Protein AF-A0A7C4SU74-F1 (afdb_monomer)

Foldseek 3Di:
DDDAAEDEEEDDPLVVVLDDPDDPDDDDDPLNCLVVLHAYEYQPQCQQCVCQVPVVSVVVSVVSNVVSVYYYHHDDCPPPNQQPPVQVVVCPPPPDDPDDDDDDDDDCVPPDVVVCVLQPHPDDPVRSVVCVVVCSNVHDVCPCVVVVPDPPPDD

Solvent-accessible surface area (backbone atoms only — not comparable to full-atom values): 9746 Å² total; per-residue (Å²): 132,84,86,85,50,74,47,80,49,79,68,73,82,69,70,70,63,74,80,59,92,86,69,100,67,97,71,91,44,72,67,56,42,31,74,72,54,25,28,41,40,28,46,32,65,69,48,48,62,29,57,76,86,39,42,70,60,38,50,53,50,51,53,53,24,57,77,47,74,36,51,77,44,34,43,45,67,72,53,46,32,68,79,40,48,52,51,54,57,65,47,71,82,47,94,72,84,91,78,86,88,86,87,85,87,76,80,54,86,86,44,59,66,72,56,30,48,33,63,42,57,97,53,55,72,66,55,39,55,52,29,44,76,70,56,67,29,59,64,71,89,58,60,61,74,64,72,66,54,70,79,78,80,79,126

pLDDT: mean 75.04, std 20.28, range [29.2, 97.62]

Radius of gyration: 18.74 Å; Cα contacts (8 Å, |Δi|>4): 151; chains: 1; bounding box: 52×50×45 Å

Mean predicted aligned error: 10.57 Å

Sequence (155 aa):
MRELRVFQIGLGAVGLEIVKPASKKSGLKIVDCVKEGANVISTCEELSYPFYKHPELAKNLDHLAKNNRVRILGTGINPVFLMDTIVTLLTTVCQEVKSILVERVIDASQRRQAFQRKIGVAHTEEEFKSKIVGKEISGHLVLKTMSDLQPLSYK

Nearest PDB structures (foldseek):
  7xdu-assembly1_A  TM=9.166E-01  e=4.757E-06  Thermoanaerobacter thermohydrosulfuricus
  6g1h-assembly1_A-2  TM=8.763E-01  e=5.411E-06  Petrotoga mobilis SJ95
  6g1m-assembly2_D  TM=8.719E-01  e=6.155E-06  Petrotoga mobilis SJ95
  6g1m-assembly2_C  TM=8.000E-01  e=6.564E-06  Petrotoga mobilis SJ95
  6g1m-assembly1_B  TM=7.981E-01  e=1.030E-05  Petrotoga mobilis SJ95

Secondary structure (DSSP, 8-state):
-----EEEE-SSSGGGGSS-S--------HHHHHHTT-EEEE--GGGSSHHHH-HHHHHHHHHHHHHTT--EEE--IIIIIIIIIHHHHHHTT-S------------STTS-HHHHHHTTTT--HHHHHHHHHTTS----TTHHHHHT-------

Structure (mmCIF, N/CA/C/O backbone):
data_AF-A0A7C4SU74-F1
#
_entry.id   AF-A0A7C4SU74-F1
#
loop_
_atom_site.group_PDB
_atom_site.id
_atom_site.type_symbol
_atom_site.label_atom_id
_atom_site.label_alt_id
_atom_site.label_comp_id
_atom_site.label_asym_id
_atom_site.label_entity_id
_atom_site.label_seq_id
_atom_site.pdbx_PDB_ins_code
_atom_site.Cartn_x
_atom_site.Cartn_y
_atom_site.Cartn_z
_atom_site.occupancy
_atom_site.B_iso_or_equiv
_atom_site.auth_seq_id
_atom_site.auth_comp_id
_atom_site.auth_asym_id
_atom_site.auth_atom_id
_atom_site.pdbx_PDB_model_num
ATOM 1 N N . MET A 1 1 ? -29.481 9.208 13.603 1.00 42.34 1 MET A N 1
ATOM 2 C CA . MET A 1 1 ? -28.459 8.754 12.631 1.00 42.34 1 MET A CA 1
ATOM 3 C C . MET A 1 1 ? -27.150 9.449 12.985 1.00 42.34 1 MET A C 1
ATOM 5 O O . MET A 1 1 ? -27.195 10.653 13.189 1.00 42.34 1 MET A O 1
ATOM 9 N N . ARG A 1 2 ? -26.025 8.736 13.154 1.00 48.12 2 ARG A N 1
ATOM 10 C CA . ARG A 1 2 ? -24.716 9.396 13.336 1.00 48.12 2 ARG A CA 1
ATOM 11 C C . ARG A 1 2 ? -24.253 9.906 11.969 1.00 48.12 2 ARG A C 1
ATOM 13 O O . ARG A 1 2 ? -24.290 9.142 11.011 1.00 48.12 2 ARG A O 1
ATOM 20 N N . GLU A 1 3 ? -23.870 11.174 11.881 1.00 55.00 3 GLU A N 1
ATOM 21 C CA . GLU A 1 3 ? -23.312 11.775 10.666 1.00 55.00 3 GLU A CA 1
ATOM 22 C C . GLU A 1 3 ? -21.983 11.076 10.324 1.00 55.00 3 GLU A C 1
ATOM 24 O O . GLU A 1 3 ? -21.042 11.099 11.117 1.00 55.00 3 GLU A O 1
ATOM 29 N N . LEU A 1 4 ? -21.914 10.393 9.176 1.00 50.84 4 LEU A N 1
ATOM 30 C CA . LEU A 1 4 ? -20.697 9.717 8.728 1.00 50.84 4 LEU A CA 1
ATOM 31 C C . LEU A 1 4 ? -19.832 10.712 7.950 1.00 50.84 4 LEU A C 1
ATOM 33 O O . LEU A 1 4 ? -20.104 11.004 6.788 1.00 50.84 4 LEU A O 1
ATOM 37 N N . ARG A 1 5 ? -18.771 11.212 8.583 1.00 64.81 5 ARG A N 1
ATOM 38 C CA . ARG A 1 5 ? -17.784 12.082 7.931 1.00 64.81 5 ARG A CA 1
ATOM 39 C C . ARG A 1 5 ? -16.685 11.220 7.307 1.00 64.81 5 ARG A C 1
ATOM 41 O O . ARG A 1 5 ? -16.004 10.484 8.027 1.00 64.81 5 ARG A O 1
ATOM 48 N N . VAL A 1 6 ? -16.545 11.286 5.982 1.00 56.19 6 VAL A N 1
ATOM 49 C CA . VAL A 1 6 ? -15.542 10.543 5.200 1.00 56.19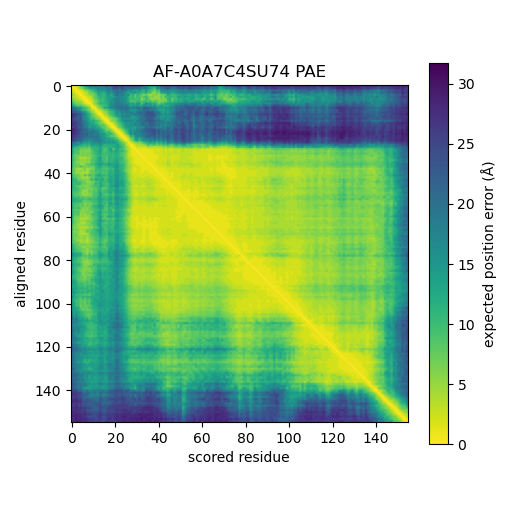 6 VAL A CA 1
ATOM 50 C C . VAL A 1 6 ? -14.694 11.532 4.413 1.00 56.19 6 VAL A C 1
ATOM 52 O O . VAL A 1 6 ? -15.227 12.315 3.631 1.00 56.19 6 VAL A O 1
ATOM 55 N N . PHE A 1 7 ? -13.377 11.465 4.594 1.00 64.62 7 PHE A N 1
ATOM 56 C CA . PHE A 1 7 ? -12.419 12.233 3.800 1.00 64.62 7 PHE A CA 1
ATOM 57 C C . PHE A 1 7 ? -11.655 11.303 2.861 1.00 64.62 7 PHE A C 1
ATOM 59 O O . PHE A 1 7 ? -11.066 10.314 3.303 1.00 64.62 7 PHE A O 1
ATOM 66 N N . GLN A 1 8 ? -11.659 11.644 1.570 1.00 51.19 8 GLN A N 1
ATOM 67 C CA . GLN A 1 8 ? -10.874 10.970 0.542 1.00 51.19 8 GLN A CA 1
ATOM 68 C C . GLN A 1 8 ? -9.654 11.820 0.186 1.00 51.19 8 GLN A C 1
ATOM 70 O O . GLN A 1 8 ? -9.796 12.960 -0.251 1.00 51.19 8 GLN A O 1
ATOM 75 N N . ILE A 1 9 ? -8.455 11.257 0.339 1.00 58.84 9 ILE A N 1
ATOM 76 C CA . ILE A 1 9 ? -7.198 11.935 -0.009 1.00 58.84 9 ILE A CA 1
ATOM 77 C C . ILE A 1 9 ? -6.475 11.126 -1.094 1.00 58.84 9 ILE A C 1
ATOM 79 O O . ILE A 1 9 ? -6.222 9.931 -0.927 1.00 58.84 9 ILE A O 1
ATOM 83 N N . GLY A 1 10 ? -6.162 11.774 -2.223 1.00 44.75 10 GLY A N 1
ATOM 84 C CA . GLY A 1 10 ? -5.554 11.149 -3.399 1.00 44.75 10 GLY A CA 1
ATOM 85 C C . GLY A 1 10 ? -4.154 11.674 -3.752 1.00 44.75 10 GLY A C 1
ATOM 86 O O . GLY A 1 10 ? -3.971 12.870 -3.933 1.00 44.75 10 GLY A O 1
ATOM 87 N N . LEU A 1 11 ? -3.226 10.721 -3.926 1.00 44.59 11 LEU A N 1
ATOM 88 C CA . LEU A 1 11 ? -1.930 10.727 -4.641 1.00 44.59 11 LEU A CA 1
ATOM 89 C C . LEU A 1 11 ? -0.779 11.683 -4.241 1.00 44.59 11 LEU A C 1
ATOM 91 O O . LEU A 1 11 ? -0.765 12.861 -4.573 1.00 44.59 11 LEU A O 1
ATOM 95 N N . GLY A 1 12 ? 0.314 11.046 -3.784 1.00 51.06 12 GLY A N 1
ATOM 96 C CA . GLY A 1 12 ? 1.702 11.405 -4.113 1.00 51.06 12 GLY A CA 1
ATOM 97 C C . GLY A 1 12 ? 2.362 12.435 -3.195 1.00 51.06 12 GLY A C 1
ATOM 98 O O . GLY A 1 12 ? 1.912 13.567 -3.098 1.00 51.06 12 GLY A O 1
ATOM 99 N N . ALA A 1 13 ? 3.449 12.041 -2.522 1.00 42.22 13 ALA A N 1
ATOM 100 C CA . ALA A 1 13 ? 4.225 12.831 -1.548 1.00 42.22 13 ALA A CA 1
ATOM 101 C C . ALA A 1 13 ? 3.466 13.343 -0.300 1.00 42.22 13 ALA A C 1
ATOM 103 O O . ALA A 1 13 ? 4.109 13.713 0.677 1.00 42.22 13 ALA A O 1
ATOM 104 N N . VAL A 1 14 ? 2.131 13.284 -0.264 1.00 43.91 14 VAL A N 1
ATOM 105 C CA . VAL A 1 14 ? 1.313 13.580 0.934 1.00 43.91 14 VAL A CA 1
ATOM 106 C C . VAL A 1 14 ? 1.312 12.406 1.934 1.00 43.91 14 VAL A C 1
ATOM 108 O O . VAL A 1 14 ? 1.016 12.581 3.111 1.00 43.91 14 VAL A O 1
ATOM 111 N N . GLY A 1 15 ? 1.766 11.221 1.506 1.00 43.81 15 GLY A N 1
ATOM 112 C CA . GLY A 1 15 ? 2.079 10.082 2.379 1.00 43.81 15 GLY A CA 1
ATOM 113 C C . GLY A 1 15 ? 3.295 10.264 3.289 1.00 43.81 15 GLY A C 1
ATOM 114 O O . GLY A 1 15 ? 3.510 9.452 4.180 1.00 43.81 15 GLY A O 1
ATOM 115 N N . LEU A 1 16 ? 4.091 11.325 3.103 1.00 40.88 16 LEU A N 1
ATOM 116 C CA . LEU A 1 16 ? 5.264 11.610 3.944 1.00 40.88 16 LEU A CA 1
ATOM 117 C C . LEU A 1 16 ? 4.921 12.286 5.279 1.00 40.88 16 LEU A C 1
ATOM 119 O O . LEU A 1 16 ? 5.808 12.498 6.102 1.00 40.88 16 LEU A O 1
ATOM 123 N N . GLU A 1 17 ? 3.650 12.601 5.524 1.00 44.38 17 GLU A N 1
ATOM 124 C CA . GLU A 1 17 ? 3.201 13.219 6.777 1.00 44.38 17 GLU A CA 1
ATOM 125 C C . GLU A 1 17 ? 2.631 12.207 7.769 1.00 44.38 17 GLU A C 1
ATOM 127 O O . GLU A 1 17 ? 1.945 12.564 8.731 1.00 44.38 17 GLU A O 1
ATOM 132 N N . ILE A 1 18 ? 2.965 10.931 7.583 1.00 44.09 18 ILE A N 1
ATOM 133 C CA . ILE A 1 18 ? 2.841 9.968 8.660 1.00 44.09 18 ILE A CA 1
ATOM 134 C C . ILE A 1 18 ? 3.993 10.262 9.652 1.00 44.09 18 ILE A C 1
ATOM 136 O O . ILE A 1 18 ? 5.104 9.763 9.544 1.00 44.09 18 ILE A O 1
ATOM 140 N N . VAL A 1 19 ? 3.709 11.189 10.575 1.00 40.94 19 VAL A N 1
ATOM 141 C CA . VAL A 1 19 ? 4.484 11.603 11.763 1.00 40.94 19 VAL A CA 1
ATOM 142 C C . VAL A 1 19 ? 5.934 12.051 11.503 1.00 40.94 19 VAL A C 1
ATOM 144 O O . VAL A 1 19 ? 6.897 11.336 11.764 1.00 40.94 19 VAL A O 1
ATOM 147 N N . LYS A 1 20 ? 6.105 13.328 11.142 1.00 32.41 20 LYS A N 1
ATOM 148 C CA . LYS A 1 20 ? 7.263 14.115 11.598 1.00 32.41 20 LYS A CA 1
ATOM 149 C C . LYS A 1 20 ? 6.768 15.337 12.377 1.00 32.41 20 LYS A C 1
ATOM 151 O O . LYS A 1 20 ? 6.009 16.126 11.808 1.00 32.41 20 LYS A O 1
ATOM 156 N N . PRO A 1 21 ? 7.178 15.543 13.643 1.00 38.19 21 PRO A N 1
ATOM 157 C CA . PRO A 1 21 ? 7.149 16.884 14.204 1.00 38.19 21 PRO A CA 1
ATOM 158 C C . PRO A 1 21 ? 8.153 17.713 13.387 1.00 38.19 21 PRO A C 1
ATOM 160 O O . PRO A 1 21 ? 9.290 17.294 13.203 1.00 38.19 21 PRO A O 1
ATOM 163 N N . ALA A 1 22 ? 7.706 18.852 12.858 1.00 38.97 22 ALA A N 1
ATOM 164 C CA . ALA A 1 22 ? 8.431 19.746 11.945 1.00 38.97 22 ALA A CA 1
ATOM 165 C C . ALA A 1 22 ? 8.534 19.292 10.468 1.00 38.97 22 ALA A C 1
ATOM 167 O O . ALA A 1 22 ? 9.543 18.771 10.003 1.00 38.97 22 ALA A O 1
ATOM 168 N N . SER A 1 23 ? 7.512 19.627 9.675 1.00 34.06 23 SER A N 1
ATOM 169 C CA . SER A 1 23 ? 7.681 19.919 8.245 1.00 34.06 23 SER A CA 1
ATOM 170 C C . SER A 1 23 ? 6.741 21.060 7.857 1.00 34.06 23 SER A C 1
ATOM 172 O O . SER A 1 23 ? 5.536 21.006 8.094 1.00 34.06 23 SER A O 1
ATOM 174 N N . LYS A 1 24 ? 7.321 22.140 7.329 1.00 36.75 24 LYS A N 1
ATOM 175 C CA . LYS A 1 24 ? 6.666 23.404 6.963 1.00 36.75 24 LYS A CA 1
ATOM 176 C C . LYS A 1 24 ? 5.906 23.282 5.629 1.00 36.75 24 LYS A C 1
ATOM 178 O O . LYS A 1 24 ? 6.284 23.926 4.651 1.00 36.75 24 LYS A O 1
ATOM 183 N N . LYS A 1 25 ? 4.845 22.474 5.556 1.00 39.22 25 LYS A N 1
ATOM 184 C CA . LYS A 1 25 ? 3.905 22.507 4.419 1.00 39.22 25 LYS A CA 1
ATOM 185 C C . LYS A 1 25 ? 2.461 22.430 4.914 1.00 39.22 25 LYS A C 1
ATOM 187 O O . LYS A 1 25 ? 2.103 21.527 5.658 1.00 39.22 25 LYS A O 1
ATOM 192 N N . SER A 1 26 ? 1.646 23.409 4.524 1.00 41.38 26 SER A N 1
ATOM 193 C CA . SER A 1 26 ? 0.217 23.467 4.832 1.00 41.38 26 SER A CA 1
ATOM 194 C C . SER A 1 26 ? -0.529 22.420 4.000 1.00 41.38 26 SER A C 1
ATOM 196 O O . SER A 1 26 ? -0.744 22.608 2.802 1.00 41.38 26 SER A O 1
ATOM 198 N N . GLY A 1 27 ? -0.893 21.304 4.621 1.00 52.38 27 GLY A N 1
ATOM 199 C CA . GLY A 1 27 ? -1.712 20.254 4.024 1.00 52.38 27 GLY A CA 1
ATOM 200 C C . GLY A 1 27 ? -2.501 19.515 5.101 1.00 52.38 27 GLY A C 1
ATOM 201 O O . GLY A 1 27 ? -2.129 19.545 6.271 1.00 52.38 27 GLY A O 1
ATOM 202 N N . LEU A 1 28 ? -3.605 18.882 4.701 1.00 56.09 28 LEU A N 1
ATOM 203 C CA . LEU A 1 28 ? -4.466 18.099 5.588 1.00 56.09 28 LEU A CA 1
ATOM 204 C C . LEU A 1 28 ? -3.765 16.791 5.989 1.00 56.09 28 LEU A C 1
ATOM 206 O O . LEU A 1 28 ? -3.411 15.995 5.115 1.00 56.09 28 LEU A O 1
ATOM 210 N N . LYS A 1 29 ? -3.584 16.551 7.294 1.00 74.25 29 LYS A N 1
ATOM 211 C CA . LYS A 1 29 ? -2.960 15.323 7.814 1.00 74.25 29 LYS A CA 1
ATOM 212 C C . LYS A 1 29 ? -4.026 14.324 8.252 1.00 74.25 29 LYS A C 1
ATOM 214 O O . LYS A 1 29 ? -5.053 14.706 8.805 1.00 74.25 29 LYS A O 1
ATOM 219 N N . ILE A 1 30 ? -3.737 13.026 8.115 1.00 82.50 30 ILE A N 1
ATOM 220 C CA . ILE A 1 30 ? -4.605 11.942 8.624 1.00 82.50 30 ILE A CA 1
ATOM 221 C C . ILE A 1 30 ? -4.901 12.140 10.120 1.00 82.50 30 ILE A C 1
ATOM 223 O O . ILE A 1 30 ? -6.031 11.956 10.558 1.00 82.50 30 ILE A O 1
ATOM 227 N N . VAL A 1 31 ? -3.896 12.565 10.893 1.00 85.44 31 VAL A N 1
ATOM 228 C CA . VAL A 1 31 ? -4.024 12.846 12.331 1.00 85.44 31 VAL A CA 1
ATOM 229 C C . VAL A 1 31 ? -5.059 13.935 12.613 1.00 85.44 31 VAL A C 1
ATOM 231 O O . VAL A 1 31 ? -5.800 13.811 13.585 1.00 85.44 31 VAL A O 1
ATOM 234 N N . ASP A 1 32 ? -5.134 14.969 11.775 1.00 85.69 32 ASP A N 1
ATOM 235 C CA . ASP A 1 32 ? -6.084 16.068 11.962 1.00 85.69 32 ASP A CA 1
ATOM 236 C C . ASP A 1 32 ? -7.512 15.576 11.695 1.00 85.69 32 ASP A C 1
ATOM 238 O O . ASP A 1 32 ? -8.386 15.759 12.535 1.00 85.69 32 ASP A O 1
ATOM 242 N N . CYS A 1 33 ? -7.733 14.823 10.609 1.00 85.25 33 CYS A N 1
ATOM 243 C CA . CYS A 1 33 ? -9.031 14.192 10.333 1.00 85.25 33 CYS A CA 1
ATOM 244 C C . CYS A 1 33 ? -9.501 13.287 11.481 1.00 85.25 33 CYS A C 1
ATOM 246 O O . CYS A 1 33 ? -10.674 13.300 11.847 1.00 85.25 33 CYS A O 1
ATOM 248 N N . VAL A 1 34 ? -8.582 12.505 12.053 1.00 87.25 34 VAL A N 1
ATOM 249 C CA . VAL A 1 34 ? -8.889 11.595 13.162 1.00 87.25 34 VAL A CA 1
ATOM 250 C C . VAL A 1 34 ? -9.261 12.366 14.430 1.00 87.25 34 VAL A C 1
ATOM 252 O O . VAL A 1 34 ? -10.212 11.978 15.106 1.00 87.25 34 VAL A O 1
ATOM 255 N N . LYS A 1 35 ? -8.547 13.456 14.744 1.00 86.00 35 LYS A N 1
ATOM 256 C CA . LYS A 1 35 ? -8.855 14.330 15.891 1.00 86.00 35 LYS A CA 1
ATOM 257 C C . LYS A 1 35 ? -10.213 15.020 15.754 1.00 86.00 35 LYS A C 1
ATOM 259 O O . LYS A 1 35 ? -10.894 15.203 16.754 1.00 86.00 35 LYS A O 1
ATOM 264 N N . GLU A 1 36 ? -10.629 15.326 14.528 1.00 90.12 36 GLU A N 1
ATOM 265 C CA . GLU A 1 36 ? -11.962 15.864 14.215 1.00 90.12 36 GLU A CA 1
ATOM 266 C C . GLU A 1 36 ? -13.065 14.783 14.172 1.00 90.12 36 GLU A C 1
ATOM 268 O O . GLU A 1 36 ? -14.209 15.057 13.796 1.00 90.12 36 GLU A O 1
ATOM 273 N N . GLY A 1 37 ? -12.748 13.532 14.529 1.00 89.38 37 GLY A N 1
ATOM 274 C CA . GLY A 1 37 ? -13.715 12.434 14.571 1.00 89.38 37 GLY A CA 1
ATOM 275 C C . GLY A 1 37 ? -14.154 11.932 13.191 1.00 89.38 37 GLY A C 1
ATOM 276 O O . GLY A 1 37 ? -15.212 11.310 13.071 1.00 89.38 37 GLY A O 1
ATOM 277 N N . ALA A 1 38 ? -13.362 12.176 12.144 1.00 88.44 38 ALA A N 1
ATOM 278 C CA . ALA A 1 38 ? -13.674 11.740 10.790 1.00 88.44 38 ALA A CA 1
ATOM 279 C C . ALA A 1 38 ? -12.973 10.431 10.398 1.00 88.44 38 ALA A C 1
ATOM 281 O O . ALA A 1 38 ? -11.818 10.176 10.746 1.00 88.44 38 ALA A O 1
ATOM 282 N N . ASN A 1 39 ? -13.670 9.612 9.606 1.00 89.25 39 ASN A N 1
ATOM 283 C CA . ASN A 1 39 ? -13.075 8.437 8.978 1.00 89.25 39 ASN A CA 1
ATOM 284 C C . ASN A 1 39 ? -12.256 8.854 7.749 1.00 89.25 39 ASN A C 1
ATOM 286 O O . ASN A 1 39 ? -12.616 9.795 7.035 1.00 89.25 39 ASN A O 1
ATOM 290 N N . VAL A 1 40 ? -11.179 8.121 7.475 1.00 86.69 40 VAL A N 1
ATOM 291 C CA . VAL A 1 40 ? -10.224 8.441 6.407 1.00 86.69 40 VAL A CA 1
ATOM 292 C C . VAL A 1 40 ? -10.111 7.280 5.427 1.00 86.69 40 VAL A C 1
ATOM 294 O O . VAL A 1 40 ? -9.822 6.152 5.826 1.00 86.69 40 VAL A O 1
ATOM 297 N N . ILE A 1 41 ? -10.271 7.569 4.135 1.00 88.56 41 ILE A N 1
ATOM 298 C CA . ILE A 1 41 ? -9.934 6.658 3.036 1.00 88.56 41 ILE A CA 1
ATOM 299 C C . ILE A 1 41 ? -8.858 7.334 2.180 1.00 88.56 41 ILE A C 1
ATOM 301 O O . ILE A 1 41 ? -8.994 8.495 1.797 1.00 88.56 41 ILE A O 1
ATOM 305 N N . SER A 1 42 ? -7.769 6.632 1.875 1.00 83.75 42 SER A N 1
ATOM 306 C CA . SER A 1 42 ? -6.645 7.209 1.129 1.00 83.75 42 SER A CA 1
ATOM 307 C C . SER A 1 42 ? -6.151 6.285 0.031 1.00 83.75 42 SER A C 1
ATOM 309 O O . SER A 1 42 ? -6.058 5.077 0.235 1.00 83.75 42 SER A O 1
ATOM 311 N N . THR A 1 43 ? -5.766 6.868 -1.108 1.00 82.31 43 THR A N 1
ATOM 312 C CA . THR A 1 43 ? -5.075 6.143 -2.188 1.00 82.31 43 THR A CA 1
ATOM 313 C C . THR A 1 43 ? -3.554 6.207 -2.083 1.00 82.31 43 THR A C 1
ATOM 315 O O . THR A 1 43 ? -2.850 6.002 -3.073 1.00 82.31 43 THR A O 1
ATOM 318 N N . CYS A 1 44 ? -3.033 6.580 -0.915 1.00 80.94 44 CYS A N 1
ATOM 319 C CA . CYS A 1 44 ? -1.604 6.590 -0.648 1.00 80.94 44 CYS A CA 1
ATOM 320 C C . CYS A 1 44 ? -1.075 5.154 -0.592 1.00 80.94 44 CYS A C 1
ATOM 322 O O . CYS A 1 44 ? -1.516 4.368 0.247 1.00 80.94 44 CYS A O 1
ATOM 324 N N . GLU A 1 45 ? -0.122 4.821 -1.463 1.00 77.44 45 GLU A N 1
ATOM 325 C CA . GLU A 1 45 ? 0.395 3.456 -1.602 1.00 77.44 45 GLU A CA 1
ATOM 326 C C . GLU A 1 45 ? 0.982 2.933 -0.278 1.00 77.44 45 GLU A C 1
ATOM 328 O O . GLU A 1 45 ? 0.755 1.783 0.084 1.00 77.44 45 GLU A O 1
ATOM 333 N N . GLU A 1 46 ? 1.652 3.782 0.502 1.00 79.12 46 GLU A N 1
ATOM 334 C CA . GLU A 1 46 ? 2.247 3.441 1.800 1.00 79.12 46 GLU A CA 1
ATOM 335 C C . GLU A 1 46 ? 1.216 3.148 2.905 1.00 79.12 46 GLU A C 1
ATOM 337 O O . GLU A 1 46 ? 1.546 2.473 3.879 1.00 79.12 46 GLU A O 1
ATOM 342 N N . LEU A 1 47 ? -0.032 3.616 2.760 1.00 83.44 47 LEU A N 1
ATOM 343 C CA . LEU A 1 47 ? -1.114 3.360 3.719 1.00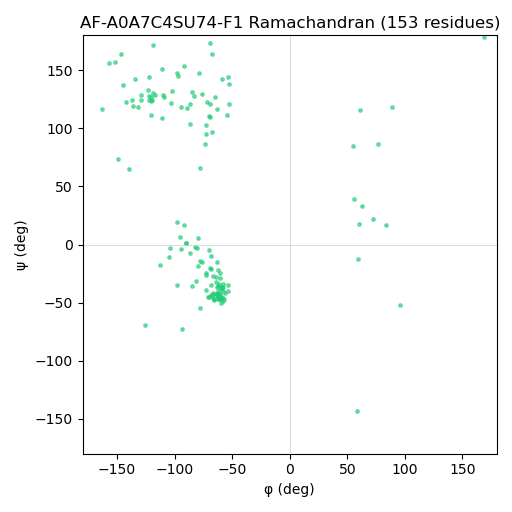 83.44 47 LEU A CA 1
ATOM 344 C C . LEU A 1 47 ? -1.860 2.045 3.435 1.00 83.44 47 LEU A C 1
ATOM 346 O O . LEU A 1 47 ? -2.699 1.644 4.237 1.00 83.44 47 LEU A O 1
ATOM 350 N N . SER A 1 48 ? -1.578 1.369 2.317 1.00 84.88 48 SER A N 1
ATOM 351 C CA . SER A 1 48 ? -2.194 0.071 1.996 1.00 84.88 48 SER A CA 1
ATOM 352 C C . SER A 1 48 ? -1.915 -0.987 3.064 1.00 84.88 48 SER A C 1
ATOM 354 O O . SER A 1 48 ? -2.831 -1.664 3.521 1.00 84.88 48 SER A O 1
ATOM 356 N N . TYR A 1 49 ? -0.657 -1.082 3.505 1.00 86.75 49 TYR A N 1
ATOM 357 C CA . TYR A 1 49 ? -0.236 -1.939 4.608 1.00 86.75 49 TYR A CA 1
ATOM 358 C C . TYR A 1 49 ? 0.964 -1.324 5.360 1.00 86.75 49 TYR A C 1
ATOM 360 O O . TYR A 1 49 ? 2.107 -1.776 5.231 1.00 86.75 49 TYR A O 1
ATOM 368 N N . PRO A 1 50 ? 0.736 -0.260 6.157 1.00 84.81 50 PRO A N 1
ATOM 369 C CA . PRO A 1 50 ? 1.812 0.524 6.762 1.00 84.81 50 PRO A CA 1
ATOM 370 C C . PRO A 1 50 ? 2.576 -0.256 7.839 1.00 84.81 50 PRO A C 1
ATOM 372 O O . PRO A 1 50 ? 3.719 0.080 8.137 1.00 84.81 50 PRO A O 1
ATOM 375 N N . PHE A 1 51 ? 1.981 -1.321 8.388 1.00 85.00 51 PHE A N 1
ATOM 376 C CA . PHE A 1 51 ? 2.593 -2.173 9.409 1.00 85.00 51 PHE A CA 1
ATOM 377 C C . PHE A 1 51 ? 3.883 -2.855 8.942 1.00 85.00 51 PHE A C 1
ATOM 379 O O . PHE A 1 51 ? 4.720 -3.176 9.778 1.00 85.00 51 PHE A O 1
ATOM 386 N N . TYR A 1 52 ? 4.068 -3.045 7.632 1.00 81.75 52 TYR A N 1
ATOM 387 C CA . TYR A 1 52 ? 5.286 -3.649 7.095 1.00 81.75 52 TYR A CA 1
ATOM 388 C C . TYR A 1 52 ? 6.460 -2.661 7.043 1.00 81.75 52 TYR A C 1
ATOM 390 O O . TYR A 1 52 ? 7.516 -2.924 7.608 1.00 81.75 52 TYR A O 1
ATOM 398 N N . LYS A 1 5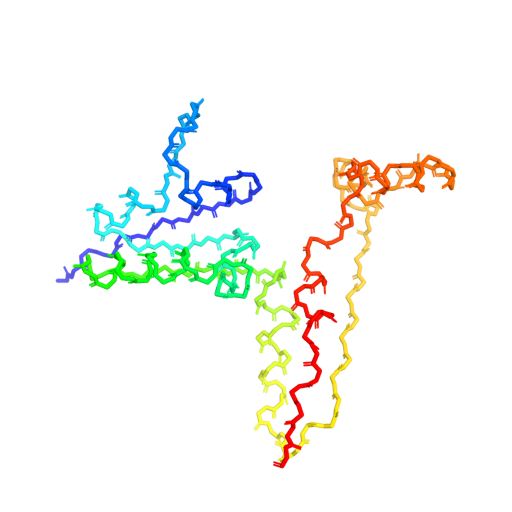3 ? 6.286 -1.497 6.398 1.00 76.69 53 LYS A N 1
ATOM 399 C CA . LYS A 1 53 ? 7.377 -0.511 6.243 1.00 76.69 53 LYS A CA 1
ATOM 400 C C . LYS A 1 53 ? 7.568 0.376 7.478 1.00 76.69 53 LYS A C 1
ATOM 402 O O . LYS A 1 53 ? 8.680 0.825 7.743 1.00 76.69 53 LYS A O 1
ATOM 407 N N . HIS A 1 54 ? 6.493 0.655 8.215 1.00 81.94 54 HIS A N 1
ATOM 408 C CA . HIS A 1 54 ? 6.472 1.608 9.326 1.00 81.94 54 HIS A CA 1
ATOM 409 C C . HIS A 1 54 ? 5.625 1.080 10.509 1.00 81.94 54 HIS A C 1
ATOM 411 O O . HIS A 1 54 ? 4.599 1.674 10.848 1.00 81.94 54 HIS A O 1
ATOM 417 N N . PRO A 1 55 ? 6.028 -0.023 11.171 1.00 84.00 55 PRO A N 1
ATOM 418 C CA . PRO A 1 55 ? 5.220 -0.701 12.193 1.00 84.00 55 PRO A CA 1
ATOM 419 C C . PRO A 1 55 ? 4.833 0.190 13.380 1.00 84.00 55 PRO A C 1
ATOM 421 O O . PRO A 1 55 ? 3.660 0.261 13.736 1.00 84.00 55 PRO A O 1
ATOM 424 N N . GLU A 1 56 ? 5.788 0.909 13.972 1.00 84.31 56 GLU A N 1
ATOM 425 C CA . GLU A 1 56 ? 5.528 1.781 15.132 1.00 84.31 56 GLU A CA 1
ATOM 426 C C . GLU A 1 56 ? 4.574 2.926 14.791 1.00 84.31 56 GLU A C 1
ATOM 428 O O . GLU A 1 56 ? 3.683 3.301 15.550 1.00 84.31 56 GLU A O 1
ATOM 433 N N . LEU A 1 57 ? 4.716 3.440 13.580 1.00 83.56 57 LEU A N 1
ATOM 434 C CA . LEU A 1 57 ? 3.895 4.503 13.049 1.00 83.56 57 LEU A CA 1
ATOM 435 C C . LEU A 1 57 ? 2.451 4.053 12.795 1.00 83.56 57 LEU A C 1
ATOM 437 O O . LEU A 1 57 ? 1.503 4.757 13.146 1.00 83.56 57 LEU A O 1
ATOM 441 N N . ALA A 1 58 ? 2.294 2.861 12.217 1.00 86.25 58 ALA A N 1
ATOM 442 C CA . ALA A 1 58 ? 1.004 2.228 11.993 1.00 86.25 58 ALA A CA 1
ATOM 443 C C . ALA A 1 58 ? 0.283 1.941 13.318 1.00 86.25 58 ALA A C 1
ATOM 445 O O . ALA A 1 58 ? -0.901 2.252 13.439 1.00 86.25 58 ALA A O 1
ATOM 446 N N . LYS A 1 59 ? 1.003 1.440 14.336 1.00 88.50 59 LYS A N 1
ATOM 447 C CA . LYS A 1 59 ? 0.466 1.245 15.695 1.00 88.50 59 LYS A CA 1
ATOM 448 C C . LYS A 1 59 ? -0.020 2.560 16.303 1.00 88.50 59 LYS A C 1
ATOM 450 O O . LYS A 1 59 ? -1.137 2.619 16.809 1.00 88.50 59 LYS A O 1
ATOM 455 N N . ASN A 1 60 ? 0.774 3.629 16.215 1.00 88.62 60 ASN A N 1
ATOM 456 C CA . ASN A 1 60 ? 0.386 4.942 16.739 1.00 88.62 60 ASN A CA 1
ATOM 457 C C . ASN A 1 60 ? -0.884 5.486 16.063 1.00 88.62 60 ASN A C 1
ATOM 459 O O . ASN A 1 60 ? -1.771 6.004 16.745 1.00 88.62 60 ASN A O 1
ATOM 463 N N . LEU A 1 61 ? -1.000 5.340 14.738 1.00 87.94 61 LEU A N 1
ATOM 464 C CA . LEU A 1 61 ? -2.211 5.718 14.004 1.00 87.94 61 LEU A CA 1
ATOM 465 C C . LEU A 1 61 ? -3.426 4.866 14.389 1.00 87.94 61 LEU A C 1
ATOM 467 O O . LEU A 1 61 ? -4.513 5.415 14.562 1.00 87.94 61 LEU A O 1
ATOM 471 N N . ASP A 1 62 ? -3.254 3.553 14.543 1.00 93.69 62 ASP A N 1
ATOM 472 C CA . ASP A 1 62 ? -4.320 2.640 14.967 1.00 93.69 62 ASP A CA 1
ATOM 473 C C . ASP A 1 62 ? -4.826 2.975 16.381 1.00 93.69 62 ASP A C 1
ATOM 475 O O . ASP A 1 62 ? -6.034 3.107 16.592 1.00 93.69 62 ASP A O 1
ATOM 479 N N . HIS A 1 63 ? -3.918 3.220 17.333 1.00 94.94 63 HIS A N 1
ATOM 480 C CA . HIS A 1 63 ? -4.276 3.680 18.677 1.00 94.94 63 HIS A CA 1
ATOM 481 C C . HIS A 1 63 ? -5.044 5.004 18.646 1.00 94.94 63 HIS A C 1
ATOM 483 O O . HIS A 1 63 ? -6.080 5.134 19.302 1.00 94.94 63 HIS A O 1
ATOM 489 N N . LEU A 1 64 ? -4.579 5.976 17.857 1.00 92.44 64 LEU A N 1
ATOM 490 C CA . LEU A 1 64 ? -5.254 7.263 17.717 1.00 92.44 64 LEU A CA 1
ATOM 491 C C . LEU A 1 64 ? -6.664 7.100 17.123 1.00 92.44 64 LEU A C 1
ATOM 493 O O . LEU A 1 64 ? -7.615 7.689 17.641 1.00 92.44 64 LEU A O 1
ATOM 497 N N . ALA A 1 65 ? -6.816 6.288 16.074 1.00 93.00 65 ALA A N 1
ATOM 498 C CA . ALA A 1 65 ? -8.104 6.026 15.437 1.00 93.00 65 ALA A CA 1
ATOM 499 C C . ALA A 1 65 ? -9.090 5.344 16.399 1.00 93.00 65 ALA A C 1
ATOM 501 O O . ALA A 1 65 ? -10.237 5.781 16.517 1.00 93.00 65 ALA A O 1
ATOM 502 N N . LYS A 1 66 ? -8.629 4.336 17.153 1.00 96.19 66 LYS A N 1
ATOM 503 C CA . LYS A 1 66 ? -9.424 3.643 18.181 1.00 96.19 66 LYS A CA 1
ATOM 504 C C . LYS A 1 66 ? -9.880 4.590 19.290 1.00 96.19 66 LYS A C 1
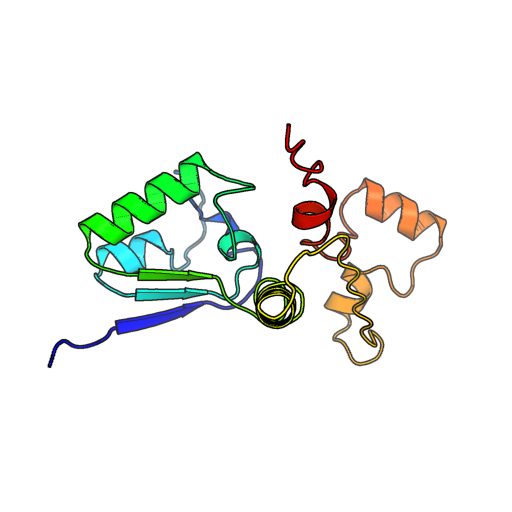ATOM 506 O O . LYS A 1 66 ? -11.067 4.598 19.619 1.00 96.19 66 LYS A O 1
ATOM 511 N N . ASN A 1 67 ? -8.978 5.426 19.809 1.00 96.69 67 ASN A N 1
ATOM 512 C CA . ASN A 1 67 ? -9.293 6.394 20.867 1.00 96.69 67 ASN A CA 1
ATOM 513 C C . ASN A 1 67 ? -10.344 7.424 20.423 1.00 96.69 67 ASN A C 1
ATOM 515 O O . ASN A 1 67 ? -11.205 7.799 21.214 1.00 96.69 67 ASN A O 1
ATOM 519 N N . ASN A 1 68 ? -10.318 7.827 19.149 1.00 94.44 68 ASN A N 1
ATOM 520 C CA . ASN A 1 68 ? -11.293 8.756 18.567 1.00 94.44 68 ASN A CA 1
ATOM 521 C C . ASN A 1 68 ? -12.520 8.056 17.954 1.00 94.44 68 ASN A C 1
ATOM 523 O O . ASN A 1 68 ? -13.409 8.723 17.432 1.00 94.44 68 ASN A O 1
ATOM 527 N N . ARG A 1 69 ? -12.606 6.719 18.034 1.00 96.75 69 ARG A N 1
ATOM 528 C CA . ARG A 1 69 ? -13.697 5.897 17.473 1.00 96.75 69 ARG A CA 1
ATOM 529 C C . ARG A 1 69 ? -13.915 6.102 15.964 1.00 96.75 69 ARG A C 1
ATOM 531 O O . ARG A 1 69 ? -15.053 6.079 15.495 1.00 96.75 69 ARG A O 1
ATOM 538 N N . VAL A 1 70 ? -12.828 6.249 15.208 1.00 94.25 70 VAL A N 1
ATOM 539 C CA . VAL A 1 70 ? -12.834 6.384 13.740 1.00 94.25 70 VAL A CA 1
ATOM 540 C C . VAL A 1 70 ? -12.069 5.249 13.062 1.00 94.25 70 VAL A C 1
ATOM 542 O O . VAL A 1 70 ? -11.409 4.434 13.709 1.00 94.25 70 VAL A O 1
ATOM 545 N N . ARG A 1 71 ? -12.157 5.183 11.733 1.00 94.06 71 ARG A N 1
ATOM 546 C CA . ARG A 1 71 ? -11.482 4.197 10.885 1.00 94.06 71 ARG A CA 1
ATOM 547 C C . ARG A 1 71 ? -10.597 4.882 9.851 1.00 94.06 71 ARG A C 1
ATOM 549 O O . ARG A 1 71 ? -10.955 5.924 9.307 1.00 94.06 71 ARG A O 1
ATOM 556 N N . ILE A 1 72 ? -9.466 4.249 9.557 1.00 90.69 72 ILE A N 1
ATOM 557 C CA . ILE A 1 72 ? -8.529 4.645 8.506 1.00 90.69 72 ILE A CA 1
ATOM 558 C C . ILE A 1 72 ? -8.373 3.455 7.557 1.00 90.69 72 ILE A C 1
ATOM 560 O O . ILE A 1 72 ? -8.179 2.330 8.020 1.00 90.69 72 ILE A O 1
ATOM 564 N N . LEU A 1 73 ? -8.457 3.693 6.249 1.00 91.75 73 LEU A N 1
ATOM 565 C CA . LEU A 1 73 ? -8.275 2.678 5.213 1.00 91.75 73 LEU A CA 1
ATOM 566 C C . LEU A 1 73 ? -7.401 3.221 4.076 1.00 91.75 73 LEU A C 1
ATOM 568 O O . LEU A 1 73 ? -7.772 4.180 3.401 1.00 91.75 73 LEU A O 1
ATOM 572 N N . GLY A 1 74 ? -6.259 2.581 3.832 1.00 88.06 74 GLY A N 1
ATOM 573 C CA . GLY A 1 74 ? -5.543 2.711 2.565 1.00 88.06 74 GLY A CA 1
ATOM 574 C C . GLY A 1 74 ? -6.138 1.756 1.534 1.00 88.06 74 GLY A C 1
ATOM 575 O O . GLY A 1 74 ? -6.284 0.571 1.817 1.00 88.06 74 GLY A O 1
ATOM 576 N N . THR A 1 75 ? -6.510 2.250 0.356 1.00 88.06 75 THR A N 1
ATOM 577 C CA . THR A 1 75 ? -7.065 1.428 -0.730 1.00 88.06 75 THR A CA 1
ATOM 578 C C . THR A 1 75 ? -6.656 1.961 -2.097 1.00 88.06 75 THR A C 1
ATOM 580 O O . THR A 1 75 ? -6.210 3.095 -2.227 1.00 88.06 75 THR A O 1
ATOM 583 N N . GLY A 1 76 ? -6.800 1.166 -3.145 1.00 86.69 76 GLY A N 1
ATOM 584 C CA . GLY A 1 76 ? -6.439 1.575 -4.492 1.00 86.69 76 GLY A CA 1
ATOM 585 C C . GLY A 1 76 ? -6.442 0.410 -5.463 1.00 86.69 76 GLY A C 1
ATOM 586 O O . GLY A 1 76 ? -6.703 -0.732 -5.103 1.00 86.69 76 GLY A O 1
ATOM 587 N N . ILE A 1 77 ? -6.149 0.715 -6.727 1.00 87.19 77 ILE A N 1
ATOM 588 C CA . ILE A 1 77 ? -6.058 -0.303 -7.778 1.00 87.19 77 ILE A CA 1
ATOM 589 C C . ILE A 1 77 ? -4.850 -1.222 -7.548 1.00 87.19 77 ILE A C 1
ATOM 591 O O . ILE A 1 77 ? -4.953 -2.431 -7.719 1.00 87.19 77 ILE A O 1
ATOM 595 N N . ASN A 1 78 ? -3.702 -0.650 -7.192 1.00 79.62 78 ASN A N 1
ATOM 596 C CA . ASN A 1 78 ? -2.481 -1.363 -6.825 1.00 79.62 78 ASN A CA 1
ATOM 597 C C . ASN A 1 78 ? -1.572 -0.363 -6.101 1.00 79.62 78 ASN A C 1
ATOM 599 O O . ASN A 1 78 ? -1.204 0.633 -6.737 1.00 79.62 78 ASN A O 1
ATOM 603 N N . PRO A 1 79 ? -1.256 -0.567 -4.818 1.00 74.19 79 PRO A N 1
ATOM 604 C CA . PRO A 1 79 ? -1.579 -1.743 -4.002 1.00 74.19 79 PRO A CA 1
ATOM 605 C C . PRO A 1 79 ? -3.079 -1.869 -3.680 1.00 74.19 79 PRO A C 1
ATOM 607 O O . PRO A 1 79 ? -3.848 -0.945 -3.951 1.00 74.19 79 PRO A O 1
ATOM 610 N N . VAL A 1 80 ? -3.460 -2.989 -3.061 1.00 86.38 80 VAL A N 1
ATOM 611 C CA . VAL A 1 80 ? -4.758 -3.346 -2.449 1.00 86.38 80 VAL A CA 1
ATOM 612 C C . VAL A 1 80 ? -5.705 -4.148 -3.334 1.00 86.38 80 VAL A C 1
ATOM 614 O O . VAL A 1 80 ? -6.187 -5.182 -2.883 1.00 86.38 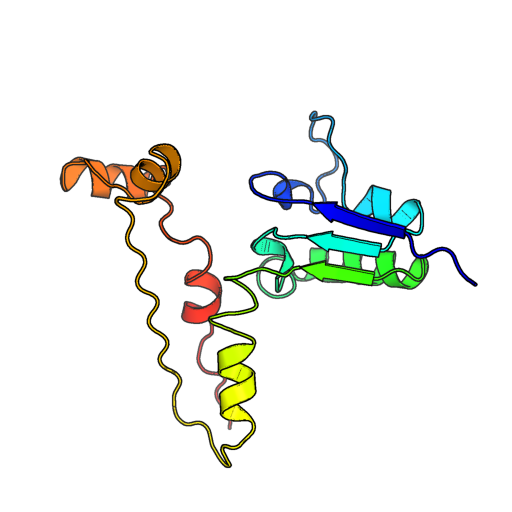80 VAL A O 1
ATOM 617 N N . PHE A 1 81 ? -6.017 -3.733 -4.560 1.00 89.19 81 PHE A N 1
ATOM 618 C CA . PHE A 1 81 ? -7.055 -4.431 -5.335 1.00 89.19 81 PHE A CA 1
ATOM 619 C C . PHE A 1 81 ? -6.509 -5.520 -6.267 1.00 89.19 81 PHE A C 1
ATOM 621 O O . PHE A 1 81 ? -6.687 -6.706 -5.986 1.00 89.19 81 PHE A O 1
ATOM 628 N N . LEU A 1 82 ? -5.847 -5.131 -7.364 1.00 88.19 82 LEU A N 1
ATOM 629 C CA . LEU A 1 82 ? -5.496 -6.038 -8.467 1.00 88.19 82 LEU A CA 1
ATOM 630 C C . LEU A 1 82 ? -4.537 -7.151 -8.052 1.00 88.19 82 LEU A C 1
ATOM 632 O O . LEU A 1 82 ? -4.711 -8.287 -8.477 1.00 88.19 82 LEU A O 1
ATOM 636 N N . MET A 1 83 ? -3.516 -6.811 -7.264 1.00 87.44 83 MET A N 1
ATOM 637 C CA . MET A 1 83 ? -2.426 -7.729 -6.924 1.00 87.44 83 MET A CA 1
ATOM 638 C C . MET A 1 83 ? -2.533 -8.295 -5.501 1.00 87.44 83 MET A C 1
ATOM 640 O O . MET A 1 83 ? -1.724 -9.140 -5.142 1.00 87.44 83 MET A O 1
ATOM 644 N N . ASP A 1 84 ? -3.532 -7.876 -4.714 1.00 89.12 84 ASP A N 1
ATOM 645 C CA . ASP A 1 84 ? -3.680 -8.277 -3.310 1.00 89.12 84 ASP A CA 1
ATOM 646 C C . ASP A 1 84 ? -5.072 -8.868 -3.040 1.00 89.12 84 ASP A C 1
ATOM 648 O O . ASP A 1 84 ? -5.195 -10.072 -2.832 1.00 89.12 84 ASP A O 1
ATOM 652 N N . THR A 1 85 ? -6.140 -8.058 -3.079 1.00 91.00 85 THR A N 1
ATOM 653 C CA . THR A 1 85 ? -7.505 -8.509 -2.737 1.00 91.00 85 THR A CA 1
ATOM 654 C C . THR A 1 85 ? -8.026 -9.546 -3.722 1.00 91.00 85 THR A C 1
ATOM 656 O O . THR A 1 85 ? -8.548 -10.568 -3.288 1.00 91.00 85 THR A O 1
ATOM 659 N N . ILE A 1 86 ? -7.880 -9.321 -5.035 1.00 93.75 86 ILE A N 1
ATOM 660 C CA . ILE A 1 86 ? -8.319 -10.302 -6.042 1.00 93.75 86 ILE A CA 1
ATOM 661 C C . ILE A 1 86 ? -7.543 -11.605 -5.871 1.00 93.75 86 ILE A C 1
ATOM 663 O O . ILE A 1 86 ? -8.137 -12.676 -5.834 1.00 93.75 86 ILE A O 1
ATOM 667 N N . VAL A 1 87 ? -6.224 -11.508 -5.725 1.00 93.31 87 VAL A N 1
ATOM 668 C CA . VAL A 1 87 ? -5.348 -12.672 -5.575 1.00 93.31 87 VAL A CA 1
ATOM 669 C C . VAL A 1 87 ? -5.721 -13.461 -4.319 1.00 93.31 87 VAL A C 1
ATOM 671 O O . VAL A 1 87 ? -5.929 -14.665 -4.400 1.00 93.31 87 VAL A O 1
ATOM 674 N N . THR A 1 88 ? -5.913 -12.779 -3.188 1.00 93.56 88 THR A N 1
ATOM 675 C CA . THR A 1 88 ? -6.347 -13.386 -1.917 1.00 93.56 88 THR A CA 1
ATOM 676 C C . THR A 1 88 ? -7.733 -14.011 -2.033 1.00 93.56 88 THR A C 1
ATOM 678 O O . THR A 1 88 ? -7.975 -15.089 -1.507 1.00 93.56 88 THR A O 1
ATOM 681 N N . LEU A 1 89 ? -8.662 -13.363 -2.736 1.00 96.62 89 LEU A N 1
ATOM 682 C CA . LEU A 1 89 ? -9.990 -13.926 -2.961 1.00 96.62 89 LEU A CA 1
ATOM 683 C C . LEU A 1 89 ? -9.907 -15.228 -3.768 1.00 96.62 89 LEU A C 1
ATOM 685 O O . LEU A 1 89 ? -10.568 -16.204 -3.420 1.00 96.62 89 LEU A O 1
ATOM 689 N N . LEU A 1 90 ? -9.077 -15.268 -4.811 1.00 95.75 90 LEU A N 1
ATOM 690 C CA . LEU A 1 90 ? -8.896 -16.459 -5.644 1.00 95.75 90 LEU A CA 1
ATOM 691 C C . LEU A 1 90 ? -8.284 -17.635 -4.872 1.00 95.75 90 LEU A C 1
ATOM 693 O O . LEU A 1 90 ? -8.586 -18.780 -5.198 1.00 95.75 90 LEU A O 1
ATOM 697 N N . THR A 1 91 ? -7.484 -17.384 -3.830 1.00 96.31 91 THR A N 1
ATOM 698 C CA . THR A 1 91 ? -6.934 -18.465 -2.998 1.00 96.31 91 THR A CA 1
ATOM 699 C C . THR A 1 91 ? -7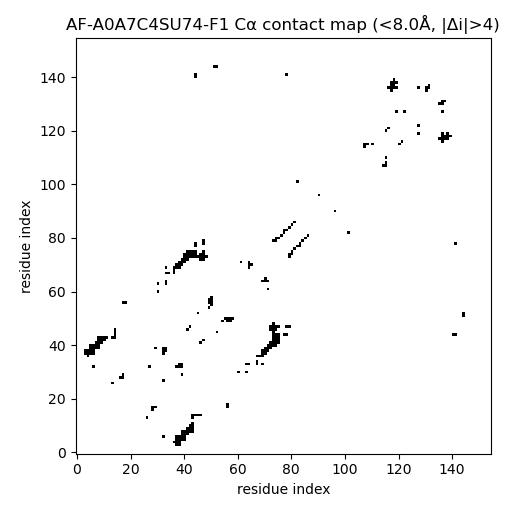.945 -19.071 -2.028 1.00 96.31 91 THR A C 1
ATOM 701 O O . THR A 1 91 ? -7.700 -20.163 -1.523 1.00 96.31 91 THR A O 1
ATOM 704 N N . THR A 1 92 ? -9.093 -18.430 -1.778 1.00 97.62 92 THR A N 1
ATOM 705 C CA . THR A 1 92 ? -10.075 -18.911 -0.781 1.00 97.62 92 THR A CA 1
ATOM 706 C C . THR A 1 92 ? -10.676 -20.281 -1.101 1.00 97.62 92 THR A C 1
ATOM 708 O O . THR A 1 92 ? -11.153 -20.964 -0.199 1.00 97.62 92 THR A O 1
ATOM 711 N N . VAL A 1 93 ? -10.644 -20.696 -2.369 1.00 96.88 93 VAL A N 1
ATOM 712 C CA . VAL A 1 93 ? -11.135 -22.006 -2.824 1.00 96.88 93 VAL A CA 1
ATOM 713 C C . VAL A 1 93 ? -10.031 -23.065 -2.907 1.00 96.88 93 VAL A C 1
ATOM 715 O O . VAL A 1 93 ? -10.308 -24.225 -3.212 1.00 96.88 93 VAL A O 1
ATOM 718 N N . CYS A 1 94 ? -8.775 -22.691 -2.655 1.00 96.94 94 CYS A N 1
ATOM 719 C CA . CYS A 1 94 ? -7.644 -23.611 -2.663 1.00 96.94 94 CYS A CA 1
ATOM 720 C C . CYS A 1 94 ? -7.519 -24.302 -1.298 1.00 96.94 94 CYS A C 1
ATOM 722 O O . CYS A 1 94 ? -7.489 -23.638 -0.267 1.00 96.94 94 CYS A O 1
ATOM 724 N N . GLN A 1 95 ? -7.378 -25.631 -1.285 1.00 97.62 95 GLN A N 1
ATOM 725 C CA . GLN A 1 95 ? -7.042 -26.363 -0.052 1.00 97.62 95 GLN A CA 1
ATOM 726 C C . GLN A 1 95 ? -5.609 -26.061 0.413 1.00 97.62 95 GLN A C 1
ATOM 728 O O . GLN A 1 95 ? -5.342 -25.980 1.606 1.00 97.62 95 GLN A O 1
ATOM 733 N N . GLU A 1 96 ? -4.697 -25.871 -0.542 1.00 97.31 96 GLU A N 1
ATOM 734 C CA . GLU A 1 96 ? -3.293 -25.533 -0.319 1.00 97.31 96 GLU A CA 1
ATOM 735 C C . GLU A 1 96 ? -2.821 -24.598 -1.445 1.00 97.31 96 GLU A C 1
ATOM 737 O O . GLU A 1 96 ? -3.130 -24.827 -2.618 1.00 97.31 96 GLU A O 1
ATOM 742 N N . VAL A 1 97 ? -2.062 -23.552 -1.104 1.00 95.88 97 VAL A N 1
ATOM 743 C CA . VAL A 1 97 ? -1.459 -22.617 -2.068 1.00 95.88 97 VAL A CA 1
ATOM 744 C C . VAL A 1 97 ? 0.053 -22.816 -2.073 1.00 95.88 97 VAL A C 1
ATOM 746 O O . VAL A 1 97 ? 0.731 -22.437 -1.122 1.00 95.88 97 VAL A O 1
ATOM 749 N N . LYS A 1 98 ? 0.590 -23.395 -3.153 1.00 96.00 98 LYS A N 1
ATOM 750 C CA . LYS A 1 98 ? 2.034 -23.672 -3.290 1.00 96.00 98 LYS A CA 1
ATOM 751 C C . LYS A 1 98 ? 2.831 -22.480 -3.813 1.00 96.00 98 LYS A C 1
ATOM 753 O O . LYS A 1 98 ? 3.975 -22.277 -3.421 1.00 96.00 98 LYS A O 1
ATOM 758 N N . SER A 1 99 ? 2.242 -21.705 -4.718 1.00 94.25 99 SER A N 1
ATOM 759 C CA . SER A 1 99 ? 2.856 -20.508 -5.287 1.00 94.25 99 SER A CA 1
ATOM 760 C C . SER A 1 99 ? 1.791 -19.553 -5.817 1.00 94.25 99 SER A C 1
ATOM 762 O O . SER A 1 99 ? 0.671 -19.952 -6.137 1.00 94.25 99 SER A O 1
ATOM 764 N N . ILE A 1 100 ? 2.156 -18.274 -5.898 1.00 90.56 100 ILE A N 1
ATOM 765 C CA . ILE A 1 100 ? 1.347 -17.205 -6.480 1.00 90.56 100 ILE A CA 1
ATOM 766 C C . ILE A 1 100 ? 2.242 -16.470 -7.479 1.00 90.56 100 ILE A C 1
ATOM 768 O O . ILE A 1 100 ? 3.316 -15.995 -7.114 1.00 90.56 100 ILE A O 1
ATOM 772 N N . LEU A 1 101 ? 1.793 -16.367 -8.729 1.00 90.62 101 LEU A N 1
ATOM 773 C CA . LEU A 1 101 ? 2.421 -15.548 -9.763 1.00 90.62 101 LEU A CA 1
ATOM 774 C C . LEU A 1 101 ? 1.403 -14.519 -10.244 1.00 90.62 101 LEU A C 1
ATOM 776 O O . LEU A 1 101 ? 0.287 -14.875 -10.618 1.00 90.62 101 LEU A O 1
ATOM 780 N N . VAL A 1 102 ? 1.791 -13.246 -10.231 1.00 86.62 102 VAL A N 1
ATOM 781 C CA . VAL A 1 102 ? 0.941 -12.142 -10.678 1.00 86.62 102 VAL A CA 1
ATOM 782 C C . VAL A 1 102 ? 1.745 -11.262 -11.615 1.00 86.62 102 VAL A C 1
ATOM 784 O O . VAL A 1 102 ? 2.735 -10.655 -11.209 1.00 86.62 102 VAL A O 1
ATOM 787 N N . GLU A 1 103 ? 1.291 -11.154 -12.858 1.00 88.19 103 GLU A N 1
ATOM 788 C CA . GLU A 1 103 ? 1.870 -10.252 -13.846 1.00 88.19 103 GLU A CA 1
ATOM 789 C C . GLU A 1 103 ? 0.905 -9.113 -14.145 1.00 88.19 103 GLU A C 1
ATOM 791 O O . GLU A 1 103 ? -0.273 -9.313 -14.447 1.00 88.19 103 GLU A O 1
ATOM 796 N N . ARG A 1 104 ? 1.421 -7.885 -14.064 1.00 84.25 104 ARG A N 1
ATOM 797 C CA . ARG A 1 104 ? 0.674 -6.685 -14.417 1.00 84.25 104 ARG A CA 1
ATOM 798 C C . ARG A 1 104 ? 1.387 -5.938 -15.529 1.00 84.25 104 ARG A C 1
ATOM 800 O O . ARG A 1 104 ? 2.414 -5.304 -15.300 1.00 84.25 104 ARG A O 1
ATOM 807 N N . VAL A 1 105 ? 0.765 -5.926 -16.701 1.00 85.50 105 VAL A N 1
ATOM 808 C CA . VAL A 1 105 ? 1.240 -5.183 -17.869 1.00 85.50 105 VAL A CA 1
ATOM 809 C C . VAL A 1 105 ? 0.412 -3.911 -18.029 1.00 85.50 105 VAL A C 1
ATOM 811 O O . VAL A 1 105 ? -0.815 -3.930 -17.930 1.00 85.50 105 VAL A O 1
ATOM 814 N N . ILE A 1 106 ? 1.084 -2.779 -18.230 1.00 82.56 106 ILE A N 1
ATOM 815 C CA . ILE A 1 106 ? 0.440 -1.484 -18.460 1.00 82.56 106 ILE A CA 1
ATOM 816 C C . ILE A 1 106 ? 1.054 -0.871 -19.710 1.00 82.56 106 ILE A C 1
ATOM 818 O O . ILE A 1 106 ? 2.270 -0.709 -19.777 1.00 82.56 106 ILE A O 1
ATOM 822 N N . ASP A 1 107 ? 0.210 -0.453 -20.650 1.00 87.31 107 ASP A N 1
ATOM 823 C CA . ASP A 1 107 ? 0.652 0.401 -21.746 1.00 87.31 107 ASP A CA 1
ATOM 824 C C . ASP A 1 107 ? 0.979 1.807 -21.210 1.00 87.31 107 ASP A C 1
ATOM 826 O O . ASP A 1 107 ? 0.108 2.558 -20.750 1.00 87.31 107 ASP A O 1
ATOM 830 N N . ALA A 1 108 ? 2.267 2.147 -21.222 1.00 86.19 108 ALA A N 1
ATOM 831 C CA . ALA A 1 108 ? 2.761 3.439 -20.772 1.00 86.19 108 ALA A CA 1
ATOM 832 C C . ALA A 1 108 ? 2.593 4.549 -21.821 1.00 86.19 108 ALA A C 1
ATOM 834 O O . ALA A 1 108 ? 2.618 5.723 -21.440 1.00 86.19 108 ALA A O 1
ATOM 835 N N . SER A 1 109 ? 2.392 4.210 -23.100 1.00 85.00 109 SER A N 1
ATOM 836 C CA . SER A 1 109 ? 2.286 5.188 -24.194 1.00 85.00 109 SER A CA 1
ATOM 837 C C . SER A 1 109 ? 1.097 6.135 -24.001 1.00 85.00 109 SER A C 1
ATOM 839 O O . SER A 1 109 ? 1.196 7.333 -24.253 1.00 85.00 109 SER A O 1
ATOM 841 N N . GLN A 1 110 ? 0.010 5.617 -23.426 1.00 86.69 110 GLN A N 1
ATOM 842 C CA . GLN A 1 110 ? -1.224 6.350 -23.132 1.00 86.69 110 GLN A CA 1
ATOM 843 C C . GLN A 1 110 ? -1.167 7.148 -21.818 1.00 86.69 110 GLN A C 1
ATOM 845 O O . GLN A 1 110 ? -2.136 7.799 -21.420 1.00 86.69 110 GLN A O 1
ATOM 850 N N . ARG A 1 111 ? -0.061 7.075 -21.068 1.00 85.88 111 ARG A N 1
ATOM 851 C CA . ARG A 1 111 ? 0.072 7.752 -19.771 1.00 85.88 111 ARG A CA 1
ATOM 852 C C . ARG A 1 111 ? 0.684 9.134 -19.937 1.00 85.88 111 ARG A C 1
ATOM 854 O O . ARG A 1 111 ? 1.477 9.380 -20.835 1.00 85.88 111 ARG A O 1
ATOM 861 N N . ARG A 1 112 ? 0.375 10.039 -19.004 1.00 87.56 112 ARG A N 1
ATOM 862 C CA . ARG A 1 112 ? 0.968 11.386 -18.967 1.00 87.56 112 ARG A CA 1
ATOM 863 C C . ARG A 1 112 ? 2.498 11.322 -18.977 1.00 87.56 112 ARG A C 1
ATOM 865 O O . ARG A 1 112 ? 3.083 10.482 -18.295 1.00 87.56 112 ARG A O 1
ATOM 872 N N . GLN A 1 113 ? 3.146 12.274 -19.643 1.00 86.19 113 GLN A N 1
ATOM 873 C CA . GLN A 1 113 ? 4.608 12.296 -19.783 1.00 86.19 113 GLN A CA 1
ATOM 874 C C . GLN A 1 113 ? 5.365 12.217 -18.448 1.00 86.19 113 GLN A C 1
ATOM 876 O O . GLN A 1 113 ? 6.415 11.590 -18.366 1.00 86.19 113 GLN A O 1
ATOM 881 N N . ALA A 1 114 ? 4.830 12.815 -17.377 1.00 83.50 114 ALA A N 1
ATOM 882 C CA . ALA A 1 114 ? 5.431 12.719 -16.046 1.00 83.50 114 ALA A CA 1
ATOM 883 C C . ALA A 1 114 ? 5.534 11.265 -15.547 1.00 83.50 114 ALA A C 1
ATOM 885 O O . ALA A 1 114 ? 6.518 10.901 -14.913 1.00 83.50 114 ALA A O 1
ATOM 886 N N . PHE A 1 115 ? 4.541 10.424 -15.855 1.00 82.88 115 PHE A N 1
ATOM 887 C CA . PHE A 1 115 ? 4.590 8.995 -15.547 1.00 82.88 115 PHE A CA 1
ATOM 888 C C . PHE A 1 115 ? 5.598 8.272 -16.442 1.00 82.88 115 PHE A C 1
ATOM 890 O O . PHE A 1 115 ? 6.404 7.507 -15.930 1.00 82.88 115 PHE A O 1
ATOM 897 N N . GLN A 1 116 ? 5.593 8.556 -17.747 1.00 85.44 116 GLN A N 1
ATOM 898 C CA . GLN A 1 116 ? 6.537 7.959 -18.697 1.00 85.44 116 GLN A CA 1
ATOM 899 C C . GLN A 1 116 ? 7.996 8.227 -18.287 1.00 85.44 116 GLN A C 1
ATOM 901 O O . GLN A 1 116 ? 8.792 7.297 -18.188 1.00 85.44 116 GLN A O 1
ATOM 906 N N . ARG A 1 117 ? 8.323 9.476 -17.926 1.00 82.81 117 ARG A N 1
ATOM 907 C CA . ARG A 1 117 ? 9.643 9.849 -17.390 1.00 82.81 117 ARG A CA 1
ATOM 908 C C . ARG A 1 117 ? 9.968 9.125 -16.081 1.00 82.81 117 ARG A C 1
ATOM 910 O O . ARG A 1 117 ? 11.080 8.636 -15.930 1.00 82.81 117 ARG A O 1
ATOM 917 N N . LYS A 1 118 ? 8.997 9.006 -15.163 1.00 79.62 118 LYS A N 1
ATOM 918 C CA . LYS A 1 118 ? 9.166 8.304 -13.872 1.00 79.62 118 LYS A CA 1
ATOM 919 C C . LYS A 1 118 ? 9.582 6.839 -14.044 1.00 79.62 118 LYS A C 1
ATOM 921 O O . LYS A 1 118 ? 10.301 6.317 -13.194 1.00 79.62 118 LYS A O 1
ATOM 926 N N . ILE A 1 119 ? 9.110 6.177 -15.100 1.00 82.06 119 ILE A N 1
ATOM 927 C CA . ILE A 1 119 ? 9.453 4.780 -15.404 1.00 82.06 119 ILE A CA 1
ATOM 928 C C . ILE A 1 119 ? 10.611 4.655 -16.408 1.00 82.06 119 ILE A C 1
ATOM 930 O O . ILE A 1 119 ? 10.921 3.548 -16.830 1.00 82.06 119 ILE A O 1
ATOM 934 N N . GLY A 1 120 ? 11.246 5.771 -16.785 1.00 81.62 120 GLY A N 1
ATOM 935 C CA . GLY A 1 120 ? 12.440 5.781 -17.629 1.00 81.62 120 GLY A CA 1
ATOM 936 C C . GLY A 1 120 ? 12.207 5.697 -19.137 1.00 81.62 120 GLY A C 1
ATOM 937 O O . GLY A 1 120 ? 13.156 5.439 -19.868 1.00 81.62 120 GLY A O 1
ATOM 938 N N . VAL A 1 121 ? 10.990 5.952 -19.632 1.00 84.12 121 VAL A N 1
ATOM 939 C CA . VAL A 1 121 ? 10.748 6.069 -21.085 1.00 84.12 121 VAL A CA 1
ATOM 940 C C . VAL A 1 121 ? 11.614 7.195 -21.664 1.00 84.12 121 VAL A C 1
ATOM 942 O O . VAL A 1 121 ? 11.784 8.233 -21.020 1.00 84.12 121 VAL A O 1
ATOM 945 N N . ALA A 1 122 ? 12.124 6.987 -22.883 1.00 83.00 122 ALA A N 1
ATOM 946 C CA . ALA A 1 122 ? 12.921 7.947 -23.655 1.00 83.00 122 ALA A CA 1
ATOM 947 C C . ALA A 1 122 ? 14.272 8.346 -23.022 1.00 83.00 122 ALA A C 1
ATOM 949 O O . ALA A 1 122 ? 14.716 9.476 -23.193 1.00 83.00 122 ALA A O 1
ATOM 950 N N . HIS A 1 123 ? 14.914 7.423 -22.304 1.00 84.00 123 HIS A N 1
ATOM 951 C CA . HIS A 1 123 ? 16.298 7.555 -21.837 1.00 84.00 123 HIS A CA 1
ATOM 952 C C . HIS A 1 123 ? 17.188 6.556 -22.574 1.00 84.00 123 HIS A C 1
ATOM 954 O O . HIS A 1 123 ? 16.718 5.474 -22.944 1.00 84.00 123 HIS A O 1
ATOM 960 N N . THR A 1 124 ? 18.466 6.885 -22.755 1.00 90.06 124 THR A N 1
ATOM 961 C CA . THR A 1 124 ? 19.449 5.871 -23.162 1.00 90.06 124 THR A CA 1
ATOM 962 C C . THR A 1 124 ? 19.659 4.856 -22.035 1.00 90.06 124 THR A C 1
ATOM 964 O O . THR A 1 124 ? 19.299 5.094 -20.880 1.00 90.06 124 THR A O 1
ATOM 967 N N . GLU A 1 125 ? 20.254 3.705 -22.347 1.00 88.75 125 GLU A N 1
ATOM 968 C CA . GLU A 1 125 ? 20.547 2.683 -21.338 1.00 88.75 125 GLU A CA 1
ATOM 969 C C . GLU A 1 125 ? 21.443 3.222 -20.205 1.00 88.75 125 GLU A C 1
ATOM 971 O O . GLU A 1 125 ? 21.209 2.936 -19.029 1.00 88.75 125 GLU A O 1
ATOM 976 N N . GLU A 1 126 ? 22.439 4.040 -20.544 1.00 90.50 126 GLU A N 1
ATOM 977 C CA . GLU A 1 126 ? 23.361 4.654 -19.583 1.00 90.50 126 GLU A CA 1
ATOM 978 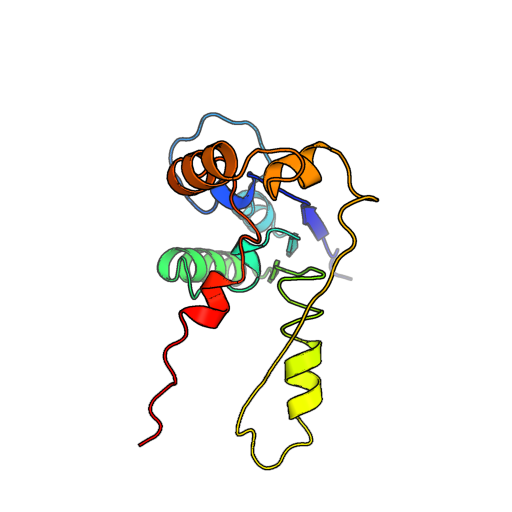C C . GLU A 1 126 ? 22.647 5.663 -18.677 1.00 90.50 126 GLU A C 1
ATOM 980 O O . GLU A 1 126 ? 22.787 5.617 -17.450 1.00 90.50 126 GLU A O 1
ATOM 985 N N . GLU A 1 127 ? 21.818 6.531 -19.263 1.00 88.56 127 GLU A N 1
ATOM 986 C CA . GLU A 1 127 ? 21.007 7.497 -18.521 1.00 88.56 127 GLU A CA 1
ATOM 987 C C . GLU A 1 127 ? 20.007 6.800 -17.602 1.00 88.56 127 GLU A C 1
ATOM 989 O O . GLU A 1 127 ? 19.840 7.203 -16.450 1.00 88.56 127 GLU A O 1
ATOM 994 N N . PHE A 1 128 ? 19.359 5.739 -18.088 1.00 87.00 128 PHE A N 1
ATOM 995 C CA . PHE A 1 128 ? 18.431 4.944 -17.297 1.00 87.00 128 PHE A CA 1
ATOM 996 C C . PHE A 1 128 ? 19.134 4.336 -16.080 1.00 87.00 128 PHE A C 1
ATOM 998 O O . PHE A 1 128 ? 18.668 4.508 -14.952 1.00 87.00 128 PHE A O 1
ATOM 1005 N N . LYS A 1 129 ? 20.288 3.681 -16.280 1.00 85.50 129 LYS A N 1
ATOM 1006 C CA . LYS A 1 129 ? 21.081 3.085 -15.190 1.00 85.50 129 LYS A CA 1
ATOM 1007 C C . LYS A 1 129 ? 21.514 4.137 -14.168 1.00 85.50 129 LYS A C 1
ATOM 1009 O O . LYS A 1 129 ? 21.319 3.932 -12.969 1.00 85.50 129 LYS A O 1
ATOM 1014 N N . SER A 1 130 ? 22.029 5.276 -14.630 1.00 88.44 130 SER A N 1
ATOM 1015 C CA . SER A 1 130 ? 22.432 6.391 -13.763 1.00 88.44 130 SER A CA 1
ATOM 1016 C C . SER A 1 130 ? 21.254 6.925 -12.937 1.00 88.44 130 SER A C 1
ATOM 1018 O O . SER A 1 130 ? 21.344 7.048 -11.713 1.00 88.44 130 SER A O 1
ATOM 1020 N N . LYS A 1 131 ? 20.096 7.141 -13.571 1.00 83.38 131 LYS A N 1
ATOM 1021 C CA . LYS A 1 131 ? 18.891 7.672 -12.916 1.00 83.38 131 LYS A CA 1
ATOM 1022 C C . LYS A 1 131 ? 18.194 6.683 -11.982 1.00 83.38 131 LYS A C 1
ATOM 1024 O O . LYS A 1 131 ? 17.542 7.120 -11.033 1.00 83.38 131 LYS A O 1
ATOM 1029 N N . ILE A 1 132 ? 18.333 5.375 -12.204 1.00 82.12 132 ILE A N 1
ATOM 1030 C CA . ILE A 1 132 ? 17.919 4.344 -11.238 1.00 82.12 132 ILE A CA 1
ATOM 1031 C C . ILE A 1 132 ? 18.780 4.438 -9.972 1.00 82.12 132 ILE A C 1
ATOM 1033 O O . ILE A 1 132 ? 18.239 4.481 -8.865 1.00 82.12 132 ILE A O 1
ATOM 1037 N N . VAL A 1 133 ? 20.109 4.527 -10.118 1.00 83.62 133 VAL A N 1
ATOM 1038 C CA . VAL A 1 133 ? 21.039 4.673 -8.982 1.00 83.62 133 VAL A CA 1
ATOM 1039 C C . VAL A 1 133 ? 20.780 5.984 -8.230 1.00 83.62 133 VAL A C 1
ATOM 1041 O O . VAL A 1 133 ? 20.707 5.988 -7.000 1.00 83.62 133 VAL A O 1
ATOM 1044 N N . GLY A 1 134 ? 20.547 7.074 -8.966 1.00 82.69 134 GLY A N 1
ATOM 1045 C CA . GLY A 1 134 ? 20.176 8.386 -8.428 1.00 82.69 134 GLY A CA 1
ATOM 1046 C C . GLY A 1 134 ? 18.763 8.469 -7.831 1.00 82.69 134 GLY A C 1
ATOM 1047 O O . GLY A 1 134 ? 18.414 9.493 -7.249 1.00 82.69 134 GLY A O 1
ATOM 1048 N N . LYS A 1 135 ? 17.949 7.404 -7.932 1.00 77.44 135 LYS A N 1
ATOM 1049 C CA . LYS A 1 135 ? 16.538 7.338 -7.490 1.00 77.44 135 LYS A CA 1
ATOM 1050 C C . LYS A 1 135 ? 15.598 8.340 -8.178 1.00 77.44 135 LYS A C 1
ATOM 1052 O O . LYS A 1 135 ? 14.488 8.573 -7.696 1.00 77.44 135 LYS A O 1
ATOM 1057 N N . GLU A 1 136 ? 16.005 8.903 -9.312 1.00 78.56 136 GLU A N 1
ATOM 1058 C CA . GLU A 1 136 ? 15.156 9.740 -10.168 1.00 78.56 136 GLU A CA 1
ATOM 1059 C C . GLU A 1 136 ? 14.122 8.888 -10.915 1.00 78.56 136 GLU A C 1
ATOM 1061 O O . GLU A 1 136 ? 12.950 9.260 -11.029 1.00 78.56 136 GLU A O 1
ATOM 1066 N N . ILE A 1 137 ? 14.540 7.702 -11.366 1.00 79.94 137 ILE A N 1
ATOM 1067 C CA . ILE A 1 137 ? 13.644 6.648 -11.839 1.00 79.94 137 ILE A CA 1
ATOM 1068 C C . ILE A 1 137 ? 13.386 5.724 -10.654 1.00 79.94 137 ILE A C 1
ATOM 1070 O O . ILE A 1 137 ? 14.294 5.117 -10.095 1.00 79.94 137 ILE A O 1
ATOM 1074 N N . SER A 1 138 ? 12.123 5.634 -10.251 1.00 66.44 138 SER A N 1
ATOM 1075 C CA . SER A 1 138 ? 11.701 4.845 -9.085 1.00 66.44 138 SER A CA 1
ATOM 1076 C C . SER A 1 138 ? 11.009 3.536 -9.466 1.00 66.44 138 SER A C 1
ATOM 1078 O O . SER A 1 138 ? 10.771 2.703 -8.594 1.00 66.44 138 SER A O 1
ATOM 1080 N N . GLY A 1 139 ? 10.673 3.345 -10.749 1.00 67.69 139 GLY A N 1
ATOM 1081 C CA . GLY A 1 139 ? 9.870 2.209 -11.199 1.00 67.69 139 GLY A CA 1
ATOM 1082 C C . GLY A 1 139 ? 8.500 2.163 -10.505 1.00 67.69 139 GLY A C 1
ATOM 1083 O O . GLY A 1 139 ? 7.881 3.202 -10.240 1.00 67.69 139 GLY A O 1
ATOM 1084 N N . HIS A 1 140 ? 8.009 0.956 -10.208 1.00 64.12 140 HIS A N 1
ATOM 1085 C CA . HIS A 1 140 ? 6.816 0.775 -9.380 1.00 64.12 140 HIS A CA 1
ATOM 1086 C C . HIS A 1 140 ? 7.206 0.740 -7.894 1.00 64.12 140 HIS A C 1
ATOM 1088 O O . HIS A 1 140 ? 7.961 -0.129 -7.470 1.00 6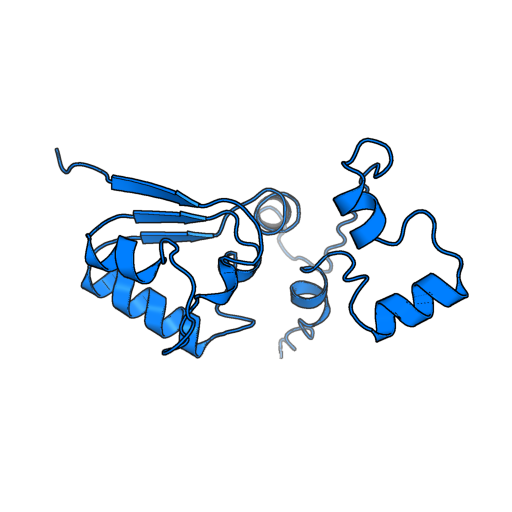4.12 140 HIS A O 1
ATOM 1094 N N . LEU A 1 141 ? 6.664 1.663 -7.091 1.00 55.38 141 LEU A N 1
ATOM 1095 C CA . LEU A 1 141 ? 7.061 1.892 -5.691 1.00 55.38 141 LEU A CA 1
ATOM 1096 C C . LEU A 1 141 ? 6.807 0.690 -4.749 1.00 55.38 141 LEU A C 1
ATOM 1098 O O . LEU A 1 141 ? 7.311 0.657 -3.622 1.00 55.38 141 LEU A O 1
ATOM 1102 N N . VAL A 1 142 ? 5.995 -0.274 -5.192 1.00 53.31 142 VAL A N 1
ATOM 1103 C CA . VAL A 1 142 ? 5.320 -1.253 -4.327 1.00 53.31 142 VAL A CA 1
ATOM 1104 C C . VAL A 1 142 ? 5.809 -2.690 -4.516 1.00 53.31 142 VAL A C 1
ATOM 1106 O O . VAL A 1 142 ? 5.649 -3.488 -3.597 1.00 53.31 142 VAL A O 1
ATOM 1109 N N . LEU A 1 143 ? 6.485 -3.036 -5.619 1.00 50.72 143 LEU A N 1
ATOM 1110 C CA . LEU A 1 143 ? 6.958 -4.419 -5.819 1.00 50.72 143 LEU A CA 1
ATOM 1111 C C . LEU A 1 143 ? 7.944 -4.879 -4.732 1.00 50.72 143 LEU A C 1
ATOM 1113 O O . LEU A 1 143 ? 7.924 -6.049 -4.366 1.00 50.72 143 LEU A O 1
ATOM 1117 N N . LYS A 1 144 ? 8.702 -3.952 -4.126 1.00 46.81 144 LYS A N 1
ATOM 1118 C CA . LYS A 1 144 ? 9.586 -4.256 -2.988 1.00 46.81 144 LYS A CA 1
ATOM 1119 C C . LYS A 1 144 ? 8.854 -4.868 -1.790 1.00 46.81 144 LYS A C 1
ATOM 1121 O O . LYS A 1 144 ? 9.366 -5.758 -1.138 1.00 46.81 144 LYS A O 1
ATOM 1126 N N . THR A 1 145 ? 7.624 -4.436 -1.518 1.00 41.62 145 THR A N 1
ATOM 1127 C CA . THR A 1 145 ? 6.850 -4.885 -0.346 1.00 41.62 145 THR A CA 1
ATOM 1128 C C . THR A 1 145 ? 6.453 -6.363 -0.406 1.00 41.62 145 THR A C 1
ATOM 1130 O O . THR A 1 145 ? 6.276 -6.971 0.640 1.00 41.62 145 THR A O 1
ATOM 1133 N N . MET A 1 146 ? 6.323 -6.928 -1.612 1.00 37.25 146 MET A N 1
ATOM 1134 C CA . MET A 1 146 ? 5.980 -8.340 -1.834 1.00 37.25 146 MET A CA 1
ATOM 1135 C C . MET A 1 146 ? 7.222 -9.199 -2.113 1.00 37.25 146 MET A C 1
ATOM 1137 O O . MET A 1 146 ? 7.274 -10.338 -1.667 1.00 37.25 146 MET A O 1
ATOM 1141 N N . SER A 1 147 ? 8.238 -8.665 -2.808 1.00 36.50 147 SER A N 1
ATOM 1142 C CA . SER A 1 147 ? 9.489 -9.394 -3.086 1.00 36.50 147 SER A CA 1
ATOM 1143 C C . SER A 1 147 ? 10.398 -9.551 -1.864 1.00 36.50 147 SER A C 1
ATOM 1145 O O . SER A 1 147 ? 11.212 -10.468 -1.829 1.00 36.50 147 SER A O 1
ATOM 1147 N N . ASP A 1 148 ? 10.272 -8.659 -0.877 1.00 38.22 148 ASP A N 1
ATOM 1148 C CA . ASP A 1 148 ? 11.071 -8.671 0.355 1.00 38.22 148 ASP A CA 1
ATOM 1149 C C . ASP A 1 148 ? 10.403 -9.513 1.472 1.00 38.22 148 ASP A C 1
ATOM 1151 O O . ASP A 1 148 ? 10.933 -9.621 2.582 1.00 38.22 148 ASP A O 1
ATOM 1155 N N . LEU A 1 149 ? 9.240 -10.128 1.206 1.00 41.62 149 LEU A N 1
ATOM 1156 C CA . LEU A 1 149 ? 8.686 -11.180 2.059 1.00 41.62 149 LEU A CA 1
ATOM 1157 C C . LEU A 1 149 ? 9.531 -12.440 1.848 1.00 41.62 149 LEU A C 1
ATOM 1159 O O . LEU A 1 149 ? 9.305 -13.206 0.914 1.00 41.62 149 LEU A O 1
ATOM 1163 N N . GLN A 1 150 ? 10.524 -12.658 2.717 1.00 33.84 150 GLN A N 1
ATOM 1164 C CA . GLN A 1 150 ? 11.133 -13.981 2.827 1.00 33.84 150 GLN A CA 1
ATOM 1165 C C . GLN A 1 150 ? 10.014 -15.008 3.047 1.00 33.84 150 GLN A C 1
ATOM 1167 O O . GL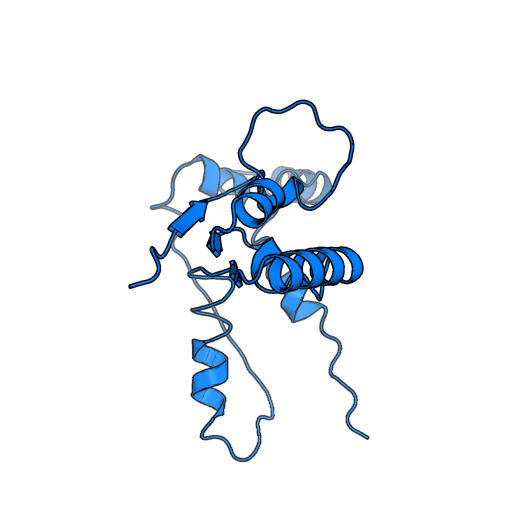N A 1 150 ? 9.089 -14.722 3.818 1.00 33.84 150 GLN A O 1
ATOM 1172 N N . PRO A 1 151 ? 10.067 -16.184 2.394 1.00 35.94 151 PRO A N 1
ATOM 1173 C CA . PRO A 1 151 ? 9.104 -17.237 2.667 1.00 35.94 151 PRO A CA 1
ATOM 1174 C C . PRO A 1 151 ? 9.107 -17.493 4.173 1.00 35.94 151 PRO A C 1
ATOM 1176 O O . PRO A 1 151 ? 10.154 -17.781 4.756 1.00 35.94 151 PRO A O 1
ATOM 1179 N N . LEU A 1 152 ? 7.943 -17.330 4.807 1.00 36.78 152 LEU A N 1
ATOM 1180 C CA . LEU A 1 152 ? 7.734 -17.780 6.176 1.00 36.78 152 LEU A CA 1
ATOM 1181 C C . LEU A 1 152 ? 8.101 -19.263 6.190 1.00 36.78 152 LEU A C 1
ATOM 1183 O O . LEU A 1 152 ? 7.430 -20.071 5.547 1.00 36.78 152 LEU A O 1
ATOM 1187 N N . SER A 1 153 ? 9.200 -19.608 6.862 1.00 29.20 153 SER A N 1
ATOM 1188 C CA . SER A 1 153 ? 9.548 -21.000 7.092 1.00 29.20 153 SER A CA 1
ATOM 1189 C C . SER A 1 153 ? 8.496 -21.576 8.032 1.00 29.20 153 SER A C 1
ATOM 1191 O O . SER A 1 153 ? 8.536 -21.395 9.247 1.00 29.20 153 SER A O 1
ATOM 1193 N N . TYR A 1 154 ? 7.502 -22.238 7.454 1.00 33.59 154 TYR A N 1
ATOM 1194 C CA . TYR A 1 154 ? 6.664 -23.140 8.219 1.00 33.59 154 TYR A CA 1
ATOM 1195 C C . TYR A 1 154 ? 7.542 -24.336 8.600 1.00 33.59 154 TYR A C 1
ATOM 1197 O O . TYR A 1 154 ? 7.995 -25.084 7.732 1.00 33.59 154 TYR A O 1
ATOM 1205 N N . LYS A 1 155 ? 7.869 -24.428 9.892 1.00 34.75 155 LYS A N 1
ATOM 1206 C CA . LYS A 1 155 ? 8.272 -25.688 10.518 1.00 34.75 155 LYS A CA 1
ATOM 1207 C C . LYS A 1 155 ? 7.044 -26.558 10.728 1.00 34.75 155 LYS A C 1
ATOM 1209 O O . LYS A 1 155 ? 5.986 -25.977 11.056 1.00 34.75 155 LYS A O 1
#